Protein AF-A0A075JKL2-F1 (afdb_monomer)

pLDDT: mean 94.19, std 6.03, range [62.72, 97.75]

Solvent-accessible surface area (backbone atoms only — not comparable to full-atom values): 3171 Å² total; per-residue (Å²): 134,54,72,69,54,52,57,51,50,48,51,52,51,29,53,50,28,49,56,49,27,54,53,26,50,55,43,38,78,68,36,92,41,74,65,52,26,51,55,23,51,54,50,28,54,55,25,49,54,53,24,51,58,41,30,60,72,74,73,103

Sequence (60 aa):
MTERDIWSAIATARDNAKAAEEQELARVESADTAELQRSASVRIAARQAVREALDDILGE

Foldseek 3Di:
DDPVVVLVVLVVLLVVLVVVLVVLVVQLVVPPDPVSNVVSVVSNVVSVVSNVVSCVVNVD

Mean predicted aligned error: 3.4 Å

Organism: NCBI:txid1274

Structure (mmCIF, N/CA/C/O backbone):
data_AF-A0A075JKL2-F1
#
_entry.id   AF-A0A075JKL2-F1
#
loop_
_atom_site.group_PDB
_atom_site.id
_atom_site.type_symbol
_atom_site.label_atom_id
_atom_site.label_alt_id
_atom_site.label_comp_id
_atom_site.label_asym_id
_atom_site.label_entity_id
_atom_site.label_seq_id
_atom_site.pdbx_PDB_ins_code
_atom_site.Cartn_x
_atom_site.Cartn_y
_atom_site.Cartn_z
_atom_site.occupancy
_atom_site.B_iso_or_equiv
_atom_site.auth_seq_id
_atom_site.auth_comp_id
_atom_site.auth_asym_id
_atom_site.auth_atom_id
_atom_site.pdbx_PDB_model_num
ATOM 1 N N . MET A 1 1 ? 13.013 14.462 -18.839 1.00 62.72 1 MET A N 1
ATOM 2 C CA . MET A 1 1 ? 12.820 13.154 -18.188 1.00 62.72 1 MET A CA 1
ATOM 3 C C . MET A 1 1 ? 13.358 12.107 -19.130 1.00 62.72 1 MET A C 1
ATOM 5 O O . MET A 1 1 ? 12.903 12.039 -20.265 1.00 62.72 1 MET A O 1
ATOM 9 N N . THR A 1 2 ? 14.388 11.395 -18.705 1.00 82.38 2 THR A N 1
ATOM 10 C CA . THR A 1 2 ? 14.932 10.248 -19.426 1.00 82.38 2 THR A CA 1
ATOM 11 C C . THR A 1 2 ? 14.079 9.013 -19.135 1.00 82.38 2 THR A C 1
ATOM 13 O O . THR A 1 2 ? 13.353 8.974 -18.145 1.00 82.38 2 THR A O 1
ATOM 16 N N . GLU A 1 3 ? 14.164 7.991 -19.981 1.00 78.31 3 GLU A N 1
ATOM 17 C CA . GLU A 1 3 ? 13.508 6.698 -19.740 1.00 78.31 3 GLU A CA 1
ATOM 18 C C . GLU A 1 3 ? 13.900 6.101 -18.375 1.00 78.31 3 GLU A C 1
ATOM 20 O O . GLU A 1 3 ? 13.056 5.594 -17.640 1.00 78.31 3 GLU A O 1
ATOM 25 N N . ARG A 1 4 ? 15.166 6.269 -17.974 1.00 80.06 4 ARG A N 1
ATOM 26 C CA . ARG A 1 4 ? 15.676 5.846 -16.663 1.00 80.06 4 ARG A CA 1
ATOM 27 C C . ARG A 1 4 ? 14.970 6.545 -15.495 1.00 80.06 4 ARG A C 1
ATOM 29 O O . ARG A 1 4 ? 14.760 5.920 -14.459 1.00 80.06 4 ARG A O 1
ATOM 36 N N . ASP A 1 5 ? 14.567 7.803 -15.673 1.00 90.94 5 ASP A N 1
ATOM 37 C CA . ASP A 1 5 ? 13.817 8.551 -14.657 1.00 90.94 5 ASP A CA 1
ATOM 38 C C . ASP A 1 5 ? 12.385 8.013 -14.505 1.00 90.94 5 ASP A C 1
ATOM 40 O O . ASP A 1 5 ? 11.852 8.005 -13.398 1.00 90.94 5 ASP A O 1
ATOM 44 N N . ILE A 1 6 ? 11.768 7.528 -15.593 1.00 91.50 6 ILE A N 1
ATOM 45 C CA . ILE A 1 6 ? 10.417 6.938 -15.573 1.00 91.50 6 ILE A CA 1
ATOM 46 C C . ILE A 1 6 ? 10.432 5.613 -14.811 1.00 91.50 6 ILE A C 1
ATOM 48 O O . ILE A 1 6 ? 9.655 5.441 -13.875 1.00 91.50 6 ILE A O 1
ATOM 52 N N . TRP A 1 7 ? 11.347 4.705 -15.157 1.00 94.44 7 TRP A N 1
ATOM 53 C CA . TRP A 1 7 ? 11.481 3.417 -14.469 1.00 94.44 7 TRP A CA 1
ATOM 54 C C . TRP A 1 7 ? 11.806 3.589 -12.983 1.00 94.44 7 TRP A C 1
ATOM 56 O O . TRP A 1 7 ? 11.201 2.937 -12.135 1.00 94.44 7 TRP A O 1
ATOM 66 N N . SER A 1 8 ? 12.687 4.539 -12.648 1.00 94.88 8 SER A N 1
ATOM 67 C CA . SER A 1 8 ? 12.966 4.886 -11.252 1.00 94.88 8 SER A CA 1
ATOM 68 C C . SER A 1 8 ? 11.732 5.430 -10.529 1.00 94.88 8 SER A C 1
ATOM 70 O O . SER A 1 8 ? 11.531 5.112 -9.361 1.00 94.88 8 SER A O 1
ATOM 72 N N . ALA A 1 9 ? 10.906 6.245 -11.189 1.00 96.00 9 ALA A N 1
ATOM 73 C CA . ALA A 1 9 ? 9.682 6.768 -10.590 1.00 96.00 9 ALA A CA 1
ATOM 74 C C . ALA A 1 9 ? 8.642 5.663 -10.340 1.00 96.00 9 ALA A C 1
ATOM 76 O O . ALA A 1 9 ? 7.977 5.683 -9.304 1.00 96.00 9 ALA A O 1
ATOM 77 N N . ILE A 1 10 ? 8.531 4.690 -11.250 1.00 94.94 10 ILE A N 1
ATOM 78 C CA . ILE A 1 10 ? 7.650 3.521 -11.105 1.00 94.94 10 ILE A CA 1
ATOM 79 C C . ILE A 1 10 ? 8.106 2.654 -9.924 1.00 94.94 10 ILE A C 1
ATOM 81 O O . ILE A 1 10 ? 7.287 2.334 -9.063 1.00 94.94 10 ILE A O 1
ATOM 85 N N . ALA A 1 11 ? 9.406 2.359 -9.819 1.00 95.50 11 ALA A N 1
ATOM 86 C CA . ALA A 1 11 ? 9.965 1.626 -8.680 1.00 95.50 11 ALA A CA 1
ATOM 87 C C . ALA A 1 11 ? 9.688 2.341 -7.346 1.00 95.50 11 ALA A C 1
ATOM 89 O O . ALA A 1 11 ? 9.178 1.734 -6.406 1.00 95.50 11 ALA A O 1
ATOM 90 N N . THR A 1 12 ? 9.900 3.660 -7.283 1.00 96.81 12 THR A N 1
ATOM 91 C CA . THR A 1 12 ? 9.557 4.456 -6.095 1.00 96.81 12 THR A CA 1
ATOM 92 C C . THR A 1 12 ? 8.060 4.397 -5.773 1.00 96.81 12 THR A C 1
ATOM 94 O O . THR A 1 12 ? 7.677 4.323 -4.606 1.00 96.81 12 THR A O 1
ATOM 97 N N . ALA A 1 13 ? 7.183 4.430 -6.781 1.00 96.38 13 ALA A N 1
ATOM 98 C CA . ALA A 1 13 ? 5.741 4.324 -6.572 1.00 96.38 13 ALA A CA 1
ATOM 99 C C . ALA A 1 13 ? 5.337 2.955 -6.000 1.00 96.38 13 ALA A C 1
ATOM 101 O O . ALA A 1 13 ? 4.512 2.906 -5.084 1.00 96.38 13 ALA A O 1
ATOM 102 N N . ARG A 1 14 ? 5.951 1.868 -6.483 1.00 97.25 14 ARG A N 1
ATOM 103 C CA . ARG A 1 14 ? 5.759 0.511 -5.956 1.00 97.25 14 ARG A CA 1
ATOM 104 C C . ARG A 1 14 ? 6.206 0.422 -4.501 1.00 97.25 14 ARG A C 1
ATOM 106 O O . ARG A 1 14 ? 5.448 -0.054 -3.657 1.00 97.25 14 ARG A O 1
ATOM 113 N N . ASP A 1 15 ? 7.400 0.920 -4.193 1.00 97.25 15 ASP A N 1
ATOM 114 C CA . ASP A 1 15 ? 7.949 0.884 -2.835 1.00 97.2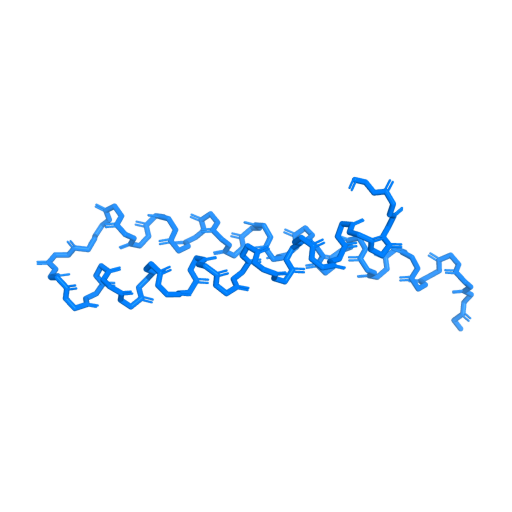5 15 ASP A CA 1
ATOM 115 C C . ASP A 1 15 ? 7.070 1.685 -1.863 1.00 97.25 15 ASP A C 1
ATOM 117 O O . ASP A 1 15 ? 6.778 1.235 -0.754 1.00 97.25 15 ASP A O 1
ATOM 121 N N . ASN A 1 16 ? 6.543 2.828 -2.307 1.00 96.75 16 ASN A N 1
ATOM 122 C CA . ASN A 1 16 ? 5.571 3.603 -1.538 1.00 96.75 16 ASN A CA 1
ATOM 123 C C . ASN A 1 16 ? 4.246 2.852 -1.335 1.00 96.75 16 ASN A C 1
ATOM 125 O O . ASN A 1 16 ? 3.647 2.951 -0.262 1.00 96.75 16 ASN A O 1
ATOM 129 N N . ALA A 1 17 ? 3.767 2.112 -2.342 1.00 96.50 17 ALA A N 1
ATOM 130 C CA . ALA A 1 17 ? 2.568 1.285 -2.213 1.00 96.50 17 ALA A CA 1
ATOM 131 C C . ALA A 1 17 ? 2.769 0.179 -1.167 1.00 96.50 17 ALA A C 1
ATOM 133 O O . ALA A 1 17 ? 1.895 -0.005 -0.320 1.00 96.50 17 ALA A O 1
ATOM 134 N N . LYS A 1 18 ? 3.943 -0.466 -1.163 1.00 97.25 18 LYS A N 1
ATOM 135 C CA . LYS A 1 18 ? 4.337 -1.461 -0.158 1.00 97.25 18 LYS A CA 1
ATOM 136 C C . LYS A 1 18 ? 4.433 -0.864 1.250 1.00 97.25 18 LYS A C 1
ATOM 138 O O . LYS A 1 18 ? 3.841 -1.395 2.182 1.00 97.25 18 LYS A O 1
ATOM 143 N N . ALA A 1 19 ? 5.097 0.280 1.409 1.00 97.50 19 ALA A N 1
ATOM 144 C CA . ALA A 1 19 ? 5.193 0.949 2.709 1.00 97.50 19 ALA A CA 1
ATOM 145 C C . ALA A 1 19 ? 3.813 1.371 3.250 1.00 97.50 19 ALA A C 1
ATOM 147 O O . ALA A 1 19 ? 3.559 1.322 4.453 1.00 97.50 19 ALA A O 1
ATOM 148 N N . ALA A 1 20 ? 2.897 1.780 2.366 1.00 95.88 20 ALA A N 1
ATOM 149 C CA . ALA A 1 20 ? 1.521 2.083 2.744 1.00 95.88 20 ALA A CA 1
ATOM 150 C C . ALA A 1 20 ? 0.730 0.820 3.124 1.00 95.88 20 ALA A C 1
ATOM 152 O O . ALA A 1 20 ? -0.047 0.866 4.071 1.00 95.88 20 ALA A O 1
ATOM 153 N N . GLU A 1 21 ? 0.926 -0.298 2.421 1.00 96.88 21 GLU A N 1
ATOM 154 C CA . GLU A 1 21 ? 0.343 -1.601 2.771 1.00 96.88 21 GLU A CA 1
ATOM 155 C C . GLU A 1 21 ? 0.731 -2.021 4.198 1.00 96.88 21 GLU A C 1
ATOM 157 O O . GLU A 1 21 ? -0.145 -2.331 5.006 1.00 96.88 21 GLU A O 1
ATOM 162 N N . GLU A 1 22 ? 2.019 -1.933 4.543 1.00 97.19 22 GLU A N 1
ATOM 163 C CA . GLU A 1 22 ? 2.544 -2.240 5.883 1.00 97.19 22 GLU A CA 1
ATOM 164 C C . GLU A 1 22 ? 1.918 -1.350 6.974 1.00 97.19 22 GLU A C 1
ATOM 166 O O . GLU A 1 22 ? 1.589 -1.819 8.066 1.00 97.19 22 GLU A O 1
ATOM 171 N N . GLN A 1 23 ? 1.667 -0.071 6.676 1.00 96.31 23 GLN A N 1
ATOM 172 C CA . GLN A 1 23 ? 0.957 0.822 7.600 1.00 96.31 23 GLN A CA 1
ATOM 173 C C . GLN A 1 23 ? -0.504 0.413 7.808 1.00 96.31 23 GL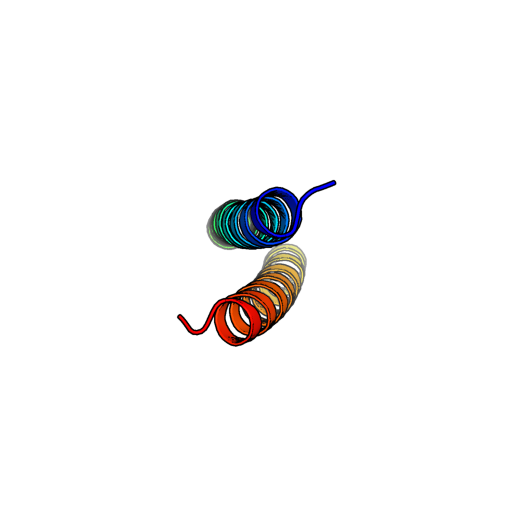N A C 1
ATOM 175 O O . GLN A 1 23 ? -1.025 0.539 8.916 1.00 96.31 23 GLN A O 1
ATOM 180 N N . GLU A 1 24 ? -1.193 -0.048 6.764 1.00 96.56 24 GLU A N 1
ATOM 181 C CA . GLU A 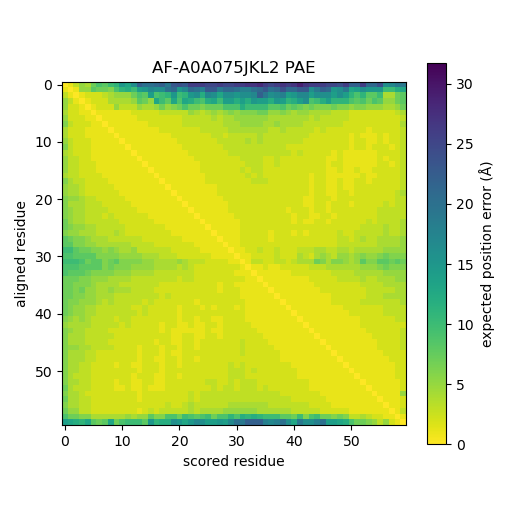1 24 ? -2.577 -0.509 6.895 1.00 96.56 24 GLU A CA 1
ATOM 182 C C . GLU A 1 24 ? -2.666 -1.850 7.634 1.00 96.56 24 GLU A C 1
ATOM 184 O O . GLU A 1 24 ? -3.603 -2.041 8.407 1.00 96.56 24 GLU A O 1
ATOM 189 N N . LEU A 1 25 ? -1.673 -2.732 7.479 1.00 96.44 25 LEU A N 1
ATOM 190 C CA . LEU A 1 25 ? -1.512 -3.938 8.301 1.00 96.44 25 LEU A CA 1
ATOM 191 C C . LEU A 1 25 ? -1.426 -3.585 9.789 1.00 96.44 25 LEU A C 1
ATOM 193 O O . LEU A 1 25 ? -2.216 -4.095 10.583 1.00 96.44 25 LEU A O 1
ATOM 197 N N . ALA A 1 26 ? -0.581 -2.620 10.156 1.00 95.94 26 ALA A N 1
ATOM 198 C CA . ALA A 1 26 ? -0.499 -2.145 11.538 1.00 95.94 26 ALA A CA 1
ATOM 199 C C . ALA A 1 26 ? -1.839 -1.569 12.049 1.00 95.94 26 ALA A C 1
ATOM 201 O O . ALA A 1 26 ? -2.180 -1.709 13.226 1.00 95.94 26 ALA A O 1
ATOM 202 N N . ARG A 1 27 ? -2.645 -0.946 11.174 1.00 93.62 27 ARG A N 1
ATOM 203 C CA . AR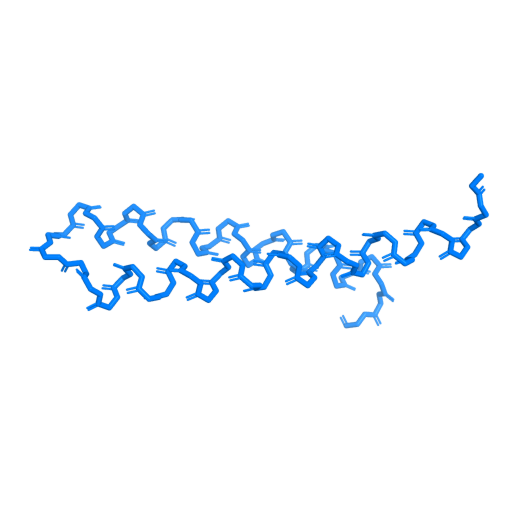G A 1 27 ? -3.997 -0.468 11.527 1.00 93.62 27 ARG A CA 1
ATOM 204 C C . ARG A 1 27 ? -5.011 -1.594 11.698 1.00 93.62 27 ARG A C 1
ATOM 206 O O . ARG A 1 27 ? -5.916 -1.436 12.505 1.00 93.62 27 ARG A O 1
ATOM 213 N N . VAL A 1 2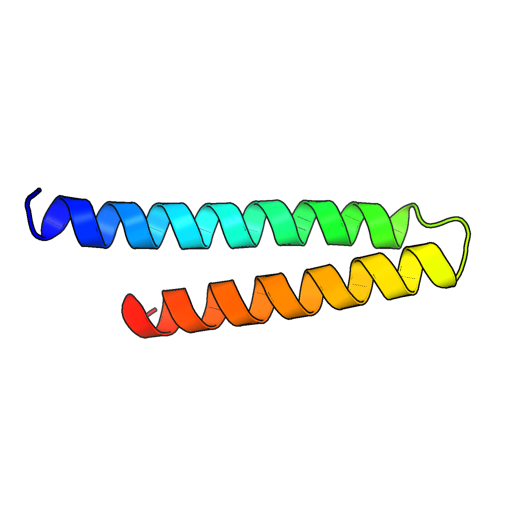8 ? -4.888 -2.702 10.962 1.00 95.19 28 VAL A N 1
ATOM 214 C CA . VAL A 1 28 ? -5.694 -3.915 11.193 1.00 95.19 28 VAL A CA 1
ATOM 215 C C . VAL A 1 28 ? -5.367 -4.508 12.561 1.00 95.19 28 VAL A C 1
ATOM 217 O O . VAL A 1 28 ? -6.283 -4.849 13.303 1.00 95.19 28 VAL A O 1
ATOM 220 N N . GLU A 1 29 ? -4.082 -4.603 12.904 1.00 94.69 29 GLU A N 1
ATOM 221 C CA . GLU A 1 29 ? -3.614 -5.176 14.174 1.00 94.69 29 GLU A CA 1
ATOM 222 C C . GLU A 1 29 ? -4.036 -4.350 15.396 1.00 94.69 29 GLU A C 1
ATOM 224 O O . GLU A 1 29 ? -4.324 -4.908 16.452 1.00 94.69 29 GLU A O 1
ATOM 229 N N . SER A 1 30 ? -4.109 -3.026 15.242 1.00 95.06 30 SER A N 1
ATOM 230 C CA . SER A 1 30 ? -4.530 -2.080 16.285 1.00 95.06 30 SER A CA 1
ATOM 231 C C . SER A 1 30 ? -6.013 -1.689 16.216 1.00 95.06 30 SER A C 1
ATOM 233 O O . SER A 1 30 ? -6.439 -0.767 16.910 1.00 95.06 30 SER A O 1
ATOM 235 N N . ALA A 1 31 ? -6.818 -2.342 15.371 1.00 94.06 31 ALA A N 1
ATOM 236 C CA . ALA A 1 31 ? -8.224 -1.992 15.207 1.00 94.06 31 ALA A CA 1
ATOM 237 C C . ALA A 1 31 ? -9.079 -2.472 16.390 1.00 94.06 31 ALA A C 1
ATOM 239 O O . ALA A 1 31 ? -9.343 -3.663 16.541 1.00 94.06 31 ALA A O 1
ATOM 240 N N . ASP A 1 32 ? -9.641 -1.524 17.139 1.00 95.94 32 ASP A N 1
ATOM 241 C CA . ASP A 1 32 ? -10.545 -1.822 18.263 1.00 95.94 32 ASP A CA 1
ATOM 242 C C . ASP A 1 32 ? -11.993 -2.115 17.831 1.00 95.94 32 ASP A C 1
ATOM 244 O O . ASP A 1 32 ? -12.849 -2.460 18.647 1.00 95.94 32 ASP A O 1
ATOM 248 N N . THR A 1 33 ? -12.308 -1.953 16.541 1.00 96.81 33 THR A N 1
ATOM 249 C CA . THR A 1 33 ? -13.643 -2.232 16.000 1.00 96.81 33 THR A CA 1
ATOM 250 C C . THR A 1 33 ? -13.574 -2.967 14.669 1.00 96.81 33 THR A C 1
ATOM 252 O O . THR A 1 33 ? -12.675 -2.760 13.851 1.00 96.81 33 THR A O 1
ATOM 255 N N . ALA A 1 34 ? -14.601 -3.774 14.399 1.00 95.62 34 ALA A N 1
ATOM 256 C CA . ALA A 1 34 ? -14.727 -4.494 13.135 1.00 95.62 34 ALA A CA 1
ATOM 257 C C . ALA A 1 34 ? -14.844 -3.555 11.918 1.00 95.62 34 ALA A C 1
ATOM 259 O O . ALA A 1 34 ? -14.484 -3.935 10.806 1.00 95.62 34 ALA A O 1
ATOM 260 N N . GLU A 1 35 ? -15.355 -2.333 12.096 1.00 96.31 35 GLU A N 1
ATOM 261 C CA . GLU A 1 35 ? -15.416 -1.342 11.019 1.00 96.31 35 GLU A CA 1
ATOM 262 C C . GLU A 1 35 ? -14.025 -0.817 10.652 1.00 96.31 35 GLU A C 1
ATOM 264 O O . GLU A 1 35 ? -13.676 -0.800 9.470 1.00 96.31 35 GLU A O 1
ATOM 269 N N . LEU A 1 36 ? -13.208 -0.472 11.653 1.00 95.56 36 LEU A N 1
ATOM 270 C CA . LEU A 1 36 ? -11.819 -0.059 11.444 1.00 95.56 36 LEU A CA 1
ATOM 271 C C . LEU A 1 36 ? -11.004 -1.172 10.784 1.00 95.56 36 LEU A C 1
ATOM 273 O O . LEU A 1 36 ? -10.298 -0.910 9.809 1.00 95.56 36 LEU A O 1
ATOM 277 N N . GLN A 1 37 ? -11.178 -2.412 11.250 1.00 96.38 37 GLN A N 1
ATOM 278 C CA . GLN A 1 37 ? -10.515 -3.579 10.679 1.00 96.38 37 GLN A CA 1
ATOM 279 C C . GLN A 1 37 ? -10.878 -3.757 9.199 1.00 96.38 37 GLN A C 1
ATOM 281 O O . GLN A 1 37 ? -9.989 -3.794 8.353 1.00 96.38 37 GLN A O 1
ATOM 286 N N . ARG A 1 38 ? -12.177 -3.779 8.856 1.00 95.88 38 ARG A N 1
ATOM 287 C CA . ARG A 1 38 ? -12.639 -3.902 7.458 1.00 95.88 38 ARG A CA 1
ATOM 288 C C . ARG A 1 38 ? -12.115 -2.774 6.576 1.00 95.88 38 ARG A C 1
ATOM 290 O O . ARG A 1 38 ? -11.671 -3.021 5.459 1.00 95.88 38 ARG A O 1
ATOM 297 N N . SER A 1 39 ? -12.167 -1.542 7.075 1.00 96.75 39 SER A N 1
ATOM 298 C CA . SER A 1 39 ? -11.693 -0.361 6.356 1.00 96.75 39 SER A CA 1
ATOM 299 C C . SER A 1 39 ? -10.198 -0.463 6.032 1.00 96.75 39 SER A C 1
ATOM 301 O O . SER A 1 39 ? -9.788 -0.194 4.903 1.00 96.75 39 SER A O 1
ATOM 303 N N . ALA A 1 40 ? -9.385 -0.903 6.996 1.00 95.31 40 ALA A N 1
ATOM 304 C CA . ALA A 1 40 ? -7.962 -1.142 6.788 1.00 95.31 40 ALA A CA 1
ATOM 305 C C . ALA A 1 40 ? -7.706 -2.317 5.829 1.00 95.31 40 ALA A C 1
ATOM 307 O O . ALA A 1 40 ? -6.914 -2.168 4.903 1.00 95.31 40 ALA A O 1
ATOM 308 N N . SER A 1 41 ? -8.448 -3.425 5.939 1.00 93.94 41 SER A N 1
ATOM 309 C CA . SER A 1 41 ? -8.343 -4.557 5.004 1.00 93.94 41 SER A CA 1
ATOM 310 C C . SER A 1 41 ? -8.643 -4.176 3.549 1.00 93.94 41 SER A C 1
ATOM 312 O O . SER A 1 41 ? -7.934 -4.614 2.647 1.00 93.94 41 SER A O 1
ATOM 314 N N . VAL A 1 42 ? -9.643 -3.322 3.298 1.00 97.56 42 VAL A N 1
ATOM 315 C CA . VAL A 1 42 ? -9.929 -2.817 1.940 1.00 97.56 42 VAL A CA 1
ATOM 316 C C . VAL A 1 42 ? -8.763 -1.985 1.407 1.00 97.56 42 VAL A C 1
ATOM 318 O O . VAL A 1 42 ? -8.394 -2.112 0.239 1.00 97.56 42 VAL A O 1
ATOM 321 N N . ARG A 1 43 ? -8.153 -1.148 2.256 1.00 96.88 43 ARG A N 1
ATOM 322 C CA . ARG A 1 43 ? -6.982 -0.361 1.855 1.00 96.88 43 ARG A CA 1
ATOM 323 C C . ARG A 1 43 ? -5.770 -1.248 1.573 1.00 96.88 43 ARG A C 1
ATOM 325 O O . ARG A 1 43 ? -5.104 -0.987 0.578 1.00 96.88 43 ARG A O 1
ATOM 332 N N . ILE A 1 44 ? -5.529 -2.301 2.360 1.00 97.75 44 ILE A N 1
ATOM 333 C CA . ILE A 1 44 ? -4.483 -3.303 2.078 1.00 97.75 44 ILE A CA 1
ATOM 334 C C . ILE A 1 44 ? -4.684 -3.889 0.679 1.00 97.75 44 ILE A C 1
ATOM 336 O O . ILE A 1 44 ? -3.785 -3.788 -0.149 1.00 97.75 44 ILE A O 1
ATOM 340 N N . ALA A 1 45 ? -5.879 -4.409 0.380 1.00 97.38 45 ALA A N 1
ATOM 341 C CA . ALA A 1 45 ? -6.166 -5.030 -0.914 1.00 97.38 45 ALA A CA 1
ATOM 342 C C . ALA A 1 45 ? -5.944 -4.065 -2.094 1.00 97.38 45 ALA A C 1
ATOM 344 O O . ALA A 1 45 ? -5.360 -4.433 -3.110 1.00 97.38 45 ALA A O 1
ATOM 345 N N . ALA A 1 46 ? -6.355 -2.801 -1.950 1.00 96.88 46 ALA A 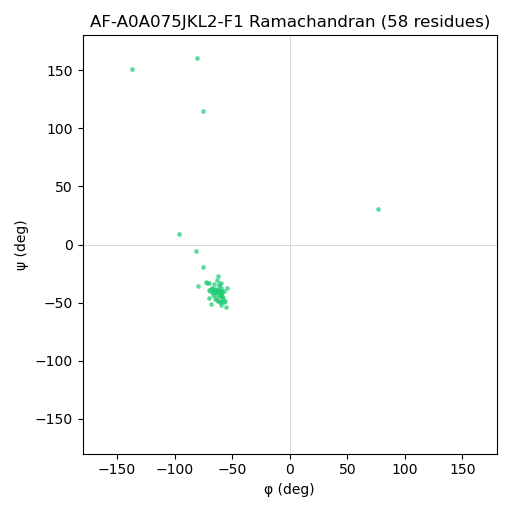N 1
ATOM 346 C CA . ALA A 1 46 ? -6.119 -1.787 -2.974 1.00 96.88 46 ALA A CA 1
ATOM 347 C C . ALA A 1 46 ? -4.622 -1.480 -3.166 1.00 96.88 46 ALA A C 1
ATOM 349 O O . ALA A 1 46 ? -4.175 -1.284 -4.295 1.00 96.88 46 ALA A O 1
ATOM 350 N N . ARG A 1 47 ? -3.835 -1.434 -2.081 1.00 96.00 47 ARG A N 1
ATOM 351 C CA . ARG A 1 47 ? -2.382 -1.201 -2.152 1.00 96.00 47 ARG A CA 1
ATOM 352 C C . ARG A 1 47 ? -1.645 -2.383 -2.768 1.00 96.00 47 ARG A C 1
ATOM 354 O O . ARG A 1 47 ? -0.772 -2.147 -3.597 1.00 96.00 47 ARG A O 1
ATOM 361 N N . GLN A 1 48 ? -2.047 -3.607 -2.434 1.00 97.38 48 GLN A N 1
ATOM 362 C CA . GLN A 1 48 ? -1.526 -4.829 -3.046 1.00 97.38 48 GLN A CA 1
ATOM 363 C C . GLN A 1 48 ? -1.770 -4.836 -4.553 1.00 97.38 48 GLN A C 1
ATOM 365 O O . GLN A 1 48 ? -0.818 -4.982 -5.309 1.00 97.38 48 GLN A O 1
ATOM 370 N N . ALA A 1 49 ? -2.998 -4.549 -4.994 1.00 97.50 49 ALA A N 1
ATOM 371 C CA . ALA A 1 49 ? -3.325 -4.495 -6.419 1.00 97.50 49 ALA A CA 1
ATOM 372 C C . ALA A 1 49 ? -2.506 -3.436 -7.182 1.00 97.50 49 ALA A C 1
ATOM 374 O O . ALA A 1 49 ? -2.064 -3.675 -8.302 1.00 97.50 49 ALA A O 1
ATOM 375 N N . VAL A 1 50 ? -2.276 -2.260 -6.582 1.00 96.25 50 VAL A N 1
ATOM 376 C CA . VAL A 1 50 ? -1.409 -1.231 -7.183 1.00 96.25 50 VAL A CA 1
ATOM 377 C C . VAL A 1 50 ? 0.041 -1.700 -7.241 1.00 96.25 50 VAL A C 1
ATOM 379 O O . VAL A 1 50 ? 0.694 -1.491 -8.256 1.00 96.25 50 VAL A O 1
ATOM 382 N N . 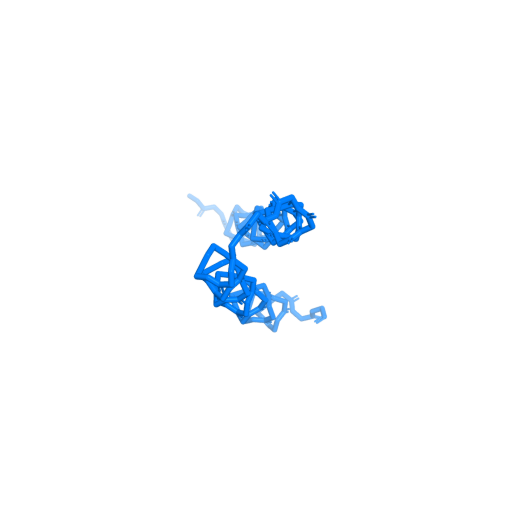ARG A 1 51 ? 0.550 -2.317 -6.171 1.00 96.62 51 ARG A N 1
ATOM 383 C CA . ARG A 1 51 ? 1.918 -2.839 -6.125 1.00 96.62 51 ARG A CA 1
ATOM 384 C C . ARG A 1 51 ? 2.134 -3.902 -7.202 1.00 96.62 51 ARG A C 1
ATOM 386 O O . ARG A 1 51 ? 3.068 -3.755 -7.972 1.00 96.62 51 ARG A O 1
ATOM 393 N N . GLU A 1 52 ? 1.237 -4.880 -7.302 1.00 97.12 52 GLU A N 1
ATOM 394 C CA . GLU A 1 52 ? 1.284 -5.943 -8.315 1.00 97.12 52 GLU A CA 1
ATOM 395 C C . GLU A 1 52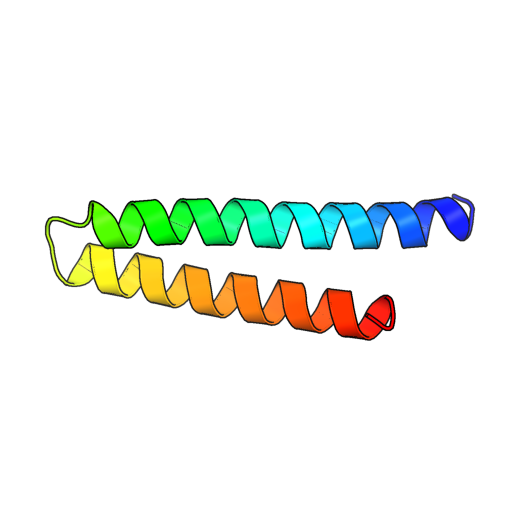 ? 1.238 -5.378 -9.739 1.00 97.12 52 GLU A C 1
ATOM 397 O O . GLU A 1 52 ? 2.057 -5.744 -10.572 1.00 97.12 52 GLU A O 1
ATOM 402 N N . ALA A 1 53 ? 0.367 -4.401 -10.009 1.00 97.38 53 ALA A N 1
ATOM 403 C CA . ALA A 1 53 ? 0.326 -3.756 -11.321 1.00 97.38 53 ALA A CA 1
ATOM 404 C C . ALA A 1 53 ? 1.627 -3.003 -11.668 1.00 97.38 53 ALA A C 1
ATOM 406 O O . ALA A 1 53 ? 1.970 -2.868 -12.841 1.00 97.38 53 ALA A O 1
ATOM 407 N N . LEU A 1 54 ? 2.340 -2.472 -10.669 1.00 96.25 54 LEU A N 1
ATOM 408 C CA . LEU A 1 54 ? 3.634 -1.815 -10.872 1.00 96.25 54 LEU A CA 1
ATOM 409 C C . LEU A 1 54 ? 4.771 -2.836 -11.014 1.00 96.25 54 LEU A C 1
ATOM 411 O O . LEU A 1 54 ? 5.665 -2.601 -11.825 1.00 96.25 54 LEU A O 1
ATOM 415 N N . ASP A 1 55 ? 4.715 -3.950 -10.280 1.00 96.25 55 ASP A N 1
ATOM 416 C CA . ASP A 1 55 ? 5.624 -5.096 -10.425 1.00 96.25 55 ASP A CA 1
ATOM 417 C C . ASP A 1 55 ? 5.540 -5.665 -11.854 1.00 96.25 55 ASP A C 1
ATOM 419 O O . ASP A 1 55 ? 6.562 -5.764 -12.535 1.00 96.25 55 ASP A O 1
ATOM 423 N N . ASP A 1 56 ? 4.324 -5.861 -12.379 1.00 96.94 56 ASP A N 1
ATOM 424 C CA . ASP A 1 56 ? 4.083 -6.297 -13.763 1.00 96.94 56 ASP A CA 1
ATOM 425 C C . ASP A 1 56 ? 4.716 -5.351 -14.800 1.00 96.94 56 ASP A C 1
ATOM 427 O O . ASP A 1 56 ? 5.265 -5.790 -15.813 1.00 96.94 56 ASP A O 1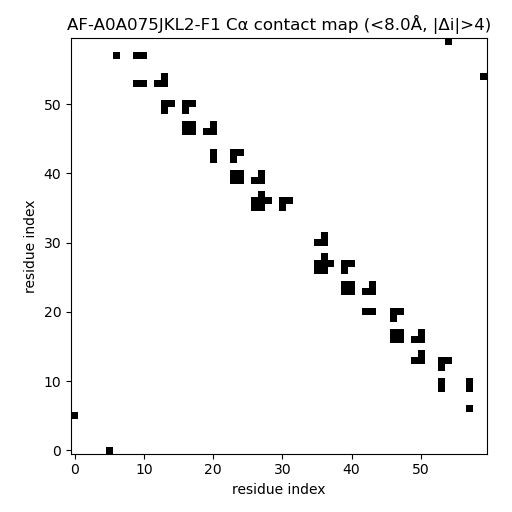
ATOM 431 N N . ILE A 1 57 ? 4.644 -4.035 -14.565 1.00 94.19 57 ILE A N 1
ATOM 432 C CA . ILE A 1 57 ? 5.246 -3.026 -15.449 1.00 94.19 57 ILE A CA 1
ATOM 433 C C . ILE A 1 57 ? 6.777 -3.095 -15.391 1.00 94.19 57 ILE A C 1
ATOM 435 O O . ILE A 1 57 ? 7.430 -2.926 -16.422 1.00 94.19 57 ILE A O 1
ATOM 439 N N . LEU A 1 58 ? 7.350 -3.330 -14.207 1.00 92.62 58 LEU A N 1
ATOM 440 C CA . LEU A 1 58 ? 8.795 -3.460 -13.995 1.00 92.62 58 LEU A CA 1
ATOM 441 C C . LEU A 1 58 ? 9.352 -4.807 -14.485 1.00 92.62 58 LEU A C 1
ATOM 443 O O . LEU A 1 58 ? 10.552 -4.901 -14.750 1.00 92.62 58 LEU A O 1
ATOM 447 N N . GLY A 1 59 ? 8.490 -5.813 -14.657 1.00 90.19 59 GLY A N 1
ATOM 448 C CA . GLY A 1 59 ? 8.870 -7.177 -15.018 1.00 90.19 59 GLY A CA 1
ATOM 449 C C . GLY A 1 59 ? 9.441 -7.976 -13.842 1.00 90.19 59 GLY A C 1
ATOM 450 O O . GLY A 1 59 ? 10.314 -8.817 -14.066 1.00 90.19 59 GLY A O 1
ATOM 451 N N . GLU A 1 60 ? 8.990 -7.677 -12.618 1.00 76.69 60 GLU A N 1
ATOM 452 C CA . GLU A 1 60 ? 9.390 -8.333 -11.359 1.00 76.69 60 GLU A CA 1
ATOM 453 C C . GLU A 1 60 ? 8.348 -9.335 -10.840 1.00 76.69 60 GLU A C 1
ATOM 455 O O . GLU A 1 60 ? 7.142 -9.146 -11.108 1.00 76.69 60 GLU A O 1
#

Nearest PDB structures (foldseek):
  6suw-assembly3_V  TM=9.524E-01  e=3.054E+00  Rhodospirillum rubrum ATCC 11170
  5l89-assembly3_Z  TM=9.650E-01  e=2.870E+00  Rhodospirillum rubrum
  4afl-assembly2_F  TM=9.111E-01  e=1.977E+00  Homo sapiens
  5l8b-assembly1_J  TM=9.156E-01  e=3.250E+00  Rhodospirillum rubrum
  4wpe-assembly1_A-2  TM=9.188E-01  e=9.343E+00  Saccharomyces cerevisiae S288C

Radius of gyration: 14.1 Å; Cα contacts (8 Å, |Δi|>4): 44; chains: 1; bounding box: 31×22×38 Å

Secondary structure (DSSP, 8-state):
--HHHHHHHHHHHHHHHHHHHHHHHHHHHT-SSHHHHHHHHHHHHHHHHHHHHHHHHHT-